Protein AF-A0A4U9IGS5-F1 (afdb_monomer_lite)

Radius of gyration: 28.08 Å; chains: 1; bounding box: 70×29×74 Å

Organism: NCBI:txid83655

Secondary structure (DSSP, 8-state):
------SSSHHHHHHHHHHHHHHHHS-TTTTTT-S--EEEEE--SS--EEEEE-SSPPP---------S--SSS---

pLDDT: mean 73.91, std 15.56, range [37.03, 93.31]

Foldsee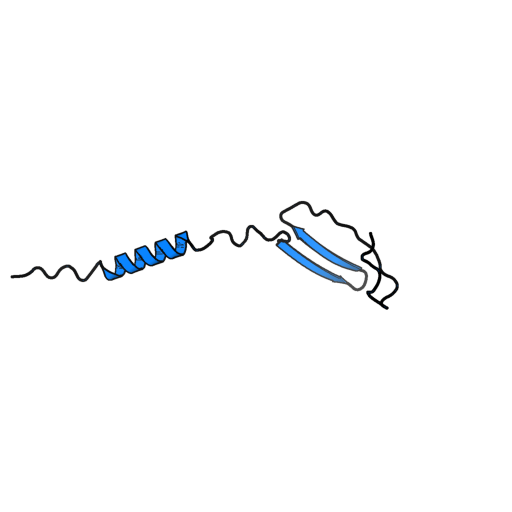k 3Di:
DDDPPDPPDDVVVVVVVVVVVCVVVVPPPPVPPPQWNDWDWDDDPVDIDIDTHGPDDDDDDDDDDPDPDDPPPPPPD

InterPro domains:
  IPR006311 Twin-arginine translocation pathway, signal sequence [PS51318] (1-38)

Sequence (77 aa):
MSGSSKALSRRRLLQGAGAMWLLSVSQVGLAAVSQVVAVRVWPSSTYTRVTVESNRILKYKQFALSNRRGWWWISKE

Structure (mmCIF, N/CA/C/O backbone):
data_AF-A0A4U9IGS5-F1
#
_entry.id   AF-A0A4U9IGS5-F1
#
loop_
_atom_site.group_PDB
_atom_site.id
_atom_site.type_symbol
_atom_site.label_atom_id
_atom_site.label_alt_id
_atom_site.label_comp_id
_atom_site.label_asym_id
_atom_site.label_entity_id
_atom_site.label_seq_id
_atom_site.pdbx_PDB_ins_code
_atom_site.Cartn_x
_atom_site.Cartn_y
_atom_site.Cartn_z
_atom_site.occupancy
_atom_site.B_iso_or_equiv
_atom_site.auth_seq_id
_atom_site.auth_comp_id
_atom_site.auth_asym_id
_atom_site.auth_atom_id
_atom_site.pdbx_PDB_model_num
ATOM 1 N N . MET A 1 1 ? -43.525 -0.528 53.308 1.00 37.03 1 MET A N 1
ATOM 2 C CA . MET A 1 1 ? -42.885 -1.785 52.865 1.00 37.03 1 MET A CA 1
ATOM 3 C C . MET A 1 1 ? -42.007 -1.523 51.645 1.00 37.03 1 MET A C 1
ATOM 5 O O . MET A 1 1 ? -42.453 -0.832 50.745 1.00 37.03 1 MET A O 1
ATOM 9 N N . SER A 1 2 ? -40.774 -2.046 51.690 1.00 40.81 2 SER A N 1
ATOM 10 C CA . SER A 1 2 ? -39.779 -2.300 50.626 1.00 40.81 2 SER A CA 1
ATOM 11 C C . SER A 1 2 ? -39.701 -1.362 49.405 1.00 40.81 2 SER A C 1
ATOM 13 O O . SER A 1 2 ? -40.493 -1.448 48.469 1.00 40.81 2 SER A O 1
ATOM 15 N N . GLY A 1 3 ? -38.652 -0.531 49.381 1.00 50.25 3 GLY A N 1
ATOM 16 C CA . GLY A 1 3 ? -38.225 0.240 48.214 1.00 50.25 3 GLY A CA 1
ATOM 17 C C . GLY A 1 3 ? -37.659 -0.657 47.111 1.00 50.25 3 GLY A C 1
ATOM 18 O O . GLY A 1 3 ? -36.580 -1.232 47.248 1.00 50.25 3 GLY A O 1
ATOM 19 N N . SER A 1 4 ? -38.377 -0.737 45.991 1.00 54.97 4 SER A N 1
ATOM 20 C CA . SER A 1 4 ? -37.958 -1.444 44.778 1.00 54.97 4 SER A CA 1
ATOM 21 C C . SER A 1 4 ? -37.412 -0.461 43.737 1.00 54.97 4 SER A C 1
ATOM 23 O O . SER A 1 4 ? -37.993 -0.250 42.677 1.00 54.97 4 SER A O 1
ATOM 25 N N . SER A 1 5 ? -36.268 0.151 44.040 1.00 56.34 5 SER A N 1
ATOM 26 C CA . SER A 1 5 ? -35.498 0.998 43.118 1.00 56.34 5 SER A CA 1
ATOM 27 C C . SER A 1 5 ? -34.054 0.492 43.004 1.00 56.34 5 SER A C 1
ATOM 29 O O . SER A 1 5 ? -33.096 1.203 43.277 1.00 56.34 5 SER A O 1
ATOM 31 N N . LYS A 1 6 ? -33.869 -0.784 42.632 1.00 54.94 6 LYS A N 1
ATOM 32 C CA . LYS A 1 6 ? -32.530 -1.381 42.404 1.00 54.94 6 LYS A CA 1
ATOM 33 C C . LYS A 1 6 ? -32.405 -2.192 41.105 1.00 54.94 6 LYS A C 1
ATOM 35 O O . LYS A 1 6 ? -31.502 -3.014 40.980 1.00 54.94 6 LYS A O 1
ATOM 40 N N . ALA A 1 7 ? -33.308 -2.006 40.142 1.00 55.72 7 ALA A N 1
ATOM 41 C CA . ALA A 1 7 ? -33.295 -2.770 38.883 1.00 55.72 7 ALA A CA 1
ATOM 42 C C . ALA A 1 7 ? -32.688 -1.998 37.697 1.00 55.72 7 ALA A C 1
ATOM 44 O O . ALA A 1 7 ? -32.160 -2.605 36.766 1.00 55.72 7 ALA A O 1
ATOM 45 N N . LEU A 1 8 ? -32.667 -0.663 37.756 1.00 59.97 8 LEU A N 1
ATOM 46 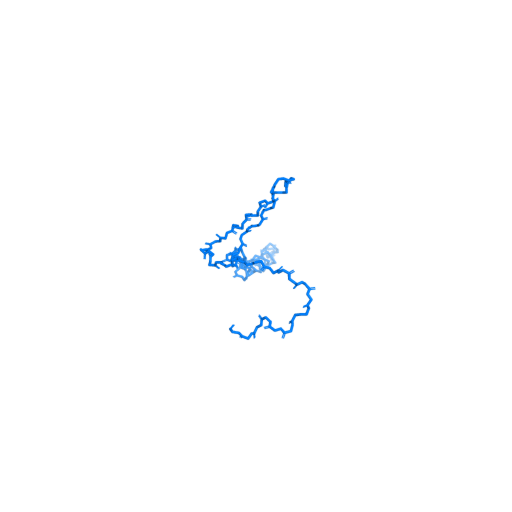C CA . LEU A 1 8 ? -31.694 0.128 37.009 1.00 59.97 8 LEU A CA 1
ATOM 47 C C . LEU A 1 8 ? -30.390 0.048 37.800 1.00 59.97 8 LEU A C 1
ATOM 49 O O . LEU A 1 8 ? -30.387 0.428 38.962 1.00 59.97 8 LEU A O 1
ATOM 53 N N . SER A 1 9 ? -29.316 -0.472 37.206 1.00 61.91 9 SER A N 1
ATOM 54 C CA . SER A 1 9 ? -27.913 -0.116 37.505 1.00 61.91 9 SER A CA 1
ATOM 55 C C . SER A 1 9 ? -26.974 -1.324 37.517 1.00 61.91 9 SER A C 1
ATOM 57 O O . SER A 1 9 ? -25.991 -1.300 36.793 1.00 61.91 9 SER A O 1
ATOM 59 N N . ARG A 1 10 ? -27.263 -2.445 38.199 1.00 70.81 10 ARG A N 1
ATOM 60 C CA . ARG A 1 10 ? -26.236 -3.506 38.366 1.00 70.81 10 ARG A CA 1
ATOM 61 C C . ARG A 1 10 ? -25.788 -4.165 37.051 1.00 70.81 10 ARG A C 1
ATOM 63 O O . ARG A 1 10 ? -24.594 -4.308 36.816 1.00 70.81 10 ARG A O 1
ATOM 70 N N . ARG A 1 11 ? -26.727 -4.523 36.164 1.00 74.81 11 ARG A N 1
ATOM 71 C CA . ARG A 1 11 ? -26.400 -5.134 34.858 1.00 74.81 11 ARG A CA 1
ATOM 72 C C . ARG A 1 11 ? -25.703 -4.147 33.917 1.00 74.81 11 ARG A C 1
ATOM 74 O O . ARG A 1 11 ? -24.764 -4.541 33.239 1.00 74.81 11 ARG A O 1
ATOM 81 N N . ARG A 1 12 ? -26.111 -2.871 33.923 1.00 77.25 12 ARG A N 1
ATOM 82 C CA . ARG A 1 12 ? -25.459 -1.811 33.134 1.00 77.25 12 ARG A CA 1
ATOM 83 C C . ARG A 1 12 ? -24.062 -1.476 33.655 1.00 77.25 12 ARG A C 1
ATOM 85 O O . ARG A 1 12 ? -23.180 -1.238 32.846 1.00 77.25 12 ARG A O 1
ATOM 92 N N . LEU A 1 13 ? -23.844 -1.514 34.970 1.00 84.06 13 LEU A N 1
ATOM 93 C CA . LEU A 1 13 ? -22.522 -1.327 35.572 1.00 84.06 13 LEU A CA 1
ATOM 94 C C . LEU A 1 13 ? -21.577 -2.476 35.220 1.00 84.06 13 LEU A C 1
ATOM 96 O O . LEU A 1 13 ? -20.441 -2.222 34.846 1.00 84.06 13 LEU A O 1
ATOM 100 N N . LEU A 1 14 ? -22.049 -3.726 35.266 1.00 85.44 14 LEU A N 1
ATOM 101 C CA . LEU A 1 14 ? -21.247 -4.880 34.842 1.00 85.44 14 LEU A CA 1
ATOM 102 C C . LEU A 1 14 ? -20.954 -4.853 33.335 1.00 85.44 14 LEU A C 1
ATOM 104 O O . LEU A 1 14 ? -19.839 -5.154 32.924 1.00 85.44 14 LEU A O 1
ATOM 108 N N . GLN A 1 15 ? -21.924 -4.446 32.512 1.00 82.94 15 GLN A N 1
ATOM 109 C CA . GLN A 1 15 ? -21.724 -4.257 31.072 1.00 82.94 15 GLN A CA 1
ATOM 110 C C . GLN A 1 15 ? -20.749 -3.113 30.770 1.00 82.94 15 GLN A C 1
ATOM 112 O O . GLN A 1 15 ? -19.889 -3.268 29.912 1.00 82.94 15 GLN A O 1
ATOM 117 N N . GLY A 1 16 ? -20.847 -1.994 31.491 1.00 86.19 16 GLY A N 1
ATOM 118 C CA . GLY A 1 16 ? -19.930 -0.863 31.370 1.00 86.19 16 GLY A CA 1
ATOM 119 C C . GLY A 1 16 ? -18.517 -1.226 31.815 1.00 86.19 16 GLY A C 1
ATOM 120 O O . GLY A 1 16 ? -17.572 -0.967 31.084 1.00 86.19 16 GLY A O 1
ATOM 121 N N . ALA A 1 17 ? -18.371 -1.910 32.953 1.00 87.56 17 ALA A N 1
ATOM 122 C CA . ALA A 1 17 ? -17.084 -2.412 33.428 1.00 87.56 17 ALA A CA 1
ATOM 123 C C . ALA A 1 17 ? -16.462 -3.405 32.437 1.00 87.56 17 ALA A C 1
ATOM 125 O O . ALA A 1 17 ? -15.274 -3.311 32.150 1.00 87.56 17 ALA A O 1
ATOM 126 N N . GLY A 1 18 ? -17.270 -4.301 31.859 1.00 87.56 18 GLY A N 1
ATOM 127 C CA . GLY A 1 18 ? -16.840 -5.208 30.797 1.00 87.56 18 GLY A CA 1
ATOM 128 C C . GLY A 1 18 ? -16.407 -4.469 29.528 1.00 87.56 18 GLY A C 1
ATOM 129 O O . GLY A 1 18 ? -15.358 -4.777 28.978 1.00 87.56 18 GLY A O 1
ATOM 130 N N . ALA A 1 19 ? -17.157 -3.453 29.095 1.00 85.44 19 ALA A N 1
ATOM 131 C CA . ALA A 1 19 ? -16.790 -2.618 27.952 1.00 85.44 19 ALA A CA 1
ATOM 132 C C . ALA A 1 19 ? -15.502 -1.818 28.213 1.00 85.44 19 ALA A C 1
ATOM 134 O O . ALA A 1 19 ? -14.646 -1.740 27.339 1.00 85.44 19 ALA A O 1
ATOM 135 N N . MET A 1 20 ? -15.321 -1.282 29.422 1.00 86.00 20 MET A N 1
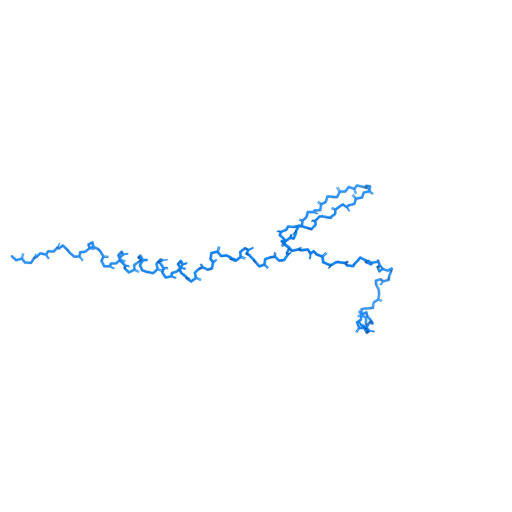ATOM 136 C CA . MET A 1 20 ? -14.093 -0.596 29.836 1.00 86.00 20 MET A CA 1
ATOM 137 C C . MET A 1 20 ? -12.898 -1.553 29.891 1.00 86.00 20 MET A C 1
ATOM 139 O O . MET A 1 20 ? -11.814 -1.196 29.440 1.00 86.00 20 MET A O 1
ATOM 143 N N . TRP A 1 21 ? -13.092 -2.780 30.385 1.00 86.12 21 TRP A N 1
ATOM 144 C CA . TRP A 1 21 ? -12.073 -3.832 30.356 1.00 86.12 21 TRP A CA 1
ATOM 145 C C . TRP A 1 21 ? -11.687 -4.205 28.928 1.00 86.12 21 TRP A C 1
ATOM 147 O O . TRP A 1 21 ? -10.505 -4.245 28.600 1.00 86.12 21 TRP A O 1
ATOM 157 N N . LEU A 1 22 ? -12.676 -4.418 28.059 1.00 83.00 22 LEU A N 1
ATOM 158 C CA . LEU A 1 22 ? -12.434 -4.707 26.651 1.00 83.00 22 LEU A CA 1
ATOM 159 C C . LEU A 1 22 ? -11.714 -3.552 25.959 1.00 83.00 22 LEU A C 1
ATOM 161 O O . LEU A 1 22 ? -10.804 -3.819 25.196 1.00 83.00 22 LEU A O 1
ATOM 165 N N . LEU A 1 23 ? -12.040 -2.292 26.249 1.00 80.62 23 LEU A N 1
ATOM 166 C CA . LEU A 1 23 ? -11.327 -1.133 25.700 1.00 80.62 23 LEU A CA 1
ATOM 167 C C . LEU A 1 23 ? -9.905 -0.983 26.264 1.00 80.62 23 LEU A C 1
ATOM 169 O O . LEU A 1 23 ? -9.024 -0.508 25.556 1.00 80.62 23 LEU A O 1
ATOM 173 N N . SER A 1 24 ? -9.666 -1.416 27.504 1.00 77.62 24 SER A N 1
ATOM 174 C CA . SER A 1 24 ? -8.331 -1.430 28.112 1.00 77.62 24 SER A CA 1
ATOM 175 C C . SER A 1 24 ? -7.425 -2.522 27.534 1.00 77.62 24 SER A C 1
ATOM 177 O O . SER A 1 24 ? -6.212 -2.335 27.496 1.00 77.62 24 SER A O 1
ATOM 179 N N . VAL A 1 25 ? -7.988 -3.663 27.117 1.00 74.94 25 VAL A N 1
ATOM 180 C CA . VAL A 1 25 ? -7.235 -4.782 26.513 1.00 74.94 25 VAL A CA 1
ATOM 181 C C . VAL A 1 25 ? -7.232 -4.708 24.980 1.00 74.94 25 VAL A C 1
ATOM 183 O O . VAL A 1 25 ? -6.313 -5.207 24.333 1.00 74.94 25 VAL A O 1
ATOM 186 N N . SER A 1 26 ? -8.229 -4.057 24.380 1.00 71.31 26 SER A N 1
ATOM 187 C CA . SER A 1 26 ? -8.310 -3.803 22.944 1.00 71.31 26 SER A CA 1
ATOM 188 C C . SER A 1 26 ? -7.181 -2.863 22.562 1.00 71.31 26 SER A C 1
ATOM 190 O O . SER A 1 26 ? -7.234 -1.664 22.820 1.00 71.31 26 SER A O 1
ATOM 192 N N . GLN A 1 27 ? -6.145 -3.411 21.935 1.00 64.12 27 GLN A N 1
ATOM 193 C CA . GLN A 1 27 ? -5.030 -2.644 21.402 1.00 64.12 27 GLN A CA 1
ATOM 194 C C . GLN A 1 27 ? -5.551 -1.594 20.409 1.00 64.12 27 GLN A C 1
ATOM 196 O O . GLN A 1 27 ? -5.753 -1.877 19.231 1.00 64.12 27 GLN A O 1
ATOM 201 N N . VAL A 1 28 ? -5.704 -0.350 20.872 1.00 60.59 28 VAL A N 1
ATOM 202 C CA . VAL A 1 28 ? -6.100 0.823 20.063 1.00 60.59 28 VAL A CA 1
ATOM 203 C C . VAL A 1 28 ? -5.076 1.125 18.946 1.00 60.59 28 VAL A C 1
ATOM 205 O O . VAL A 1 28 ? -5.301 1.966 18.086 1.00 60.59 28 VAL A O 1
ATOM 208 N N . GLY A 1 29 ? -3.944 0.418 18.921 1.00 56.91 29 GLY A N 1
ATOM 209 C CA . GLY A 1 29 ? -2.786 0.723 18.087 1.00 56.91 29 GLY A CA 1
ATOM 210 C C . GLY A 1 29 ? -2.268 -0.414 17.210 1.00 56.91 29 GLY A C 1
ATOM 211 O O . GLY A 1 29 ? -1.112 -0.339 16.806 1.00 56.91 29 GLY A O 1
ATOM 212 N N . LEU A 1 30 ? -3.055 -1.445 16.869 1.00 55.62 30 LEU A N 1
ATOM 213 C CA . LEU A 1 30 ? -2.585 -2.487 15.927 1.00 55.62 30 LEU A CA 1
ATOM 214 C C . LEU A 1 30 ? -2.222 -1.951 14.525 1.00 55.62 30 LEU A C 1
ATOM 216 O O . LEU A 1 30 ? -1.632 -2.669 13.724 1.00 55.62 30 LEU A O 1
ATOM 220 N N . ALA A 1 31 ? -2.495 -0.677 14.241 1.00 54.06 31 ALA A N 1
ATOM 221 C CA . ALA A 1 31 ? -2.007 0.012 13.052 1.00 54.06 31 ALA A CA 1
ATOM 222 C C . ALA A 1 31 ? -0.527 0.461 13.139 1.00 54.06 31 ALA A C 1
ATOM 224 O O . ALA A 1 31 ? 0.058 0.813 12.120 1.00 54.06 31 ALA A O 1
ATOM 225 N N . ALA A 1 32 ? 0.105 0.457 14.320 1.00 54.91 32 ALA A N 1
ATOM 226 C CA . ALA A 1 32 ? 1.428 1.059 14.536 1.00 54.91 32 ALA A CA 1
ATOM 227 C C . ALA A 1 32 ? 2.626 0.107 14.327 1.00 54.91 32 ALA A C 1
ATOM 229 O O . ALA A 1 32 ? 3.759 0.467 14.648 1.00 54.91 32 ALA A O 1
ATOM 230 N N . VAL A 1 33 ? 2.406 -1.101 13.791 1.00 54.88 33 VAL A N 1
ATOM 231 C CA . VAL A 1 33 ? 3.474 -2.099 13.556 1.00 54.88 33 VAL A CA 1
ATOM 232 C C . VAL A 1 33 ? 3.578 -2.505 12.079 1.00 54.88 33 VAL A C 1
ATOM 234 O O . VAL A 1 33 ? 4.287 -3.446 11.736 1.00 54.88 33 VAL A O 1
ATOM 237 N N . SER A 1 34 ? 2.919 -1.805 11.149 1.00 58.34 34 SER A N 1
ATOM 238 C CA . SER A 1 34 ? 3.168 -2.066 9.729 1.00 58.34 34 SER A CA 1
ATOM 239 C C . SER A 1 34 ? 4.437 -1.333 9.280 1.00 58.34 34 SER A C 1
ATOM 241 O O . SER A 1 34 ? 4.494 -0.111 9.146 1.00 58.34 34 SER A O 1
ATOM 243 N N . GLN A 1 35 ? 5.508 -2.099 9.058 1.00 63.94 35 GLN A N 1
ATOM 244 C CA . GLN A 1 35 ? 6.745 -1.567 8.479 1.00 63.94 35 GLN A CA 1
ATOM 245 C C . GLN A 1 35 ? 6.512 -1.058 7.046 1.00 63.94 35 GLN A C 1
ATOM 247 O O . GLN A 1 35 ? 7.240 -0.195 6.588 1.00 63.94 35 GLN A O 1
ATOM 252 N N . VAL A 1 36 ? 5.474 -1.539 6.358 1.00 68.50 36 VAL A N 1
ATOM 253 C CA . VAL A 1 36 ? 5.010 -1.044 5.055 1.00 68.50 36 VAL A CA 1
ATOM 254 C C . VAL A 1 36 ? 3.535 -0.679 5.193 1.00 68.50 36 VAL A C 1
ATOM 256 O O . VAL A 1 36 ? 2.726 -1.515 5.581 1.00 68.50 36 VAL A O 1
ATOM 259 N N . VAL A 1 37 ? 3.201 0.575 4.902 1.00 80.75 37 VAL A N 1
ATOM 260 C CA . VAL A 1 37 ? 1.866 1.160 5.079 1.00 80.75 37 VAL A CA 1
ATOM 261 C C . VAL A 1 37 ? 0.982 0.870 3.870 1.00 80.75 37 VAL A C 1
ATOM 263 O O . VAL A 1 37 ? -0.174 0.491 4.033 1.00 80.75 37 VAL A O 1
ATOM 266 N N . ALA A 1 38 ? 1.523 1.016 2.658 1.00 83.81 38 ALA A N 1
ATOM 267 C CA . ALA A 1 38 ? 0.782 0.778 1.425 1.00 83.81 38 ALA A CA 1
ATOM 268 C C . ALA A 1 38 ? 1.714 0.407 0.267 1.00 83.81 38 ALA A C 1
ATOM 270 O O . ALA A 1 38 ? 2.867 0.837 0.208 1.00 83.81 38 ALA A O 1
ATOM 271 N N . VAL A 1 39 ? 1.187 -0.361 -0.689 1.00 89.38 39 VAL A N 1
ATOM 272 C CA . VAL A 1 39 ? 1.859 -0.647 -1.960 1.00 89.38 39 VAL A CA 1
ATOM 273 C C . VAL A 1 39 ? 0.917 -0.298 -3.101 1.00 89.38 39 VAL A C 1
ATOM 275 O O . VAL A 1 39 ? -0.231 -0.738 -3.127 1.00 89.38 39 VAL A O 1
ATOM 278 N N . ARG A 1 40 ? 1.407 0.496 -4.051 1.00 91.69 40 ARG A N 1
ATOM 279 C CA . ARG A 1 40 ? 0.663 0.917 -5.241 1.00 91.69 40 ARG A CA 1
ATOM 280 C C . ARG A 1 40 ? 1.402 0.451 -6.480 1.00 91.69 40 ARG A C 1
ATOM 282 O O . ARG A 1 40 ? 2.619 0.611 -6.567 1.00 91.69 40 ARG A O 1
ATOM 289 N N . VAL A 1 41 ? 0.665 -0.094 -7.439 1.00 91.94 41 VAL A N 1
ATOM 290 C CA . VAL A 1 41 ? 1.203 -0.530 -8.728 1.00 91.94 41 VAL A CA 1
ATOM 291 C C . VAL A 1 41 ? 0.477 0.227 -9.827 1.00 91.94 41 VAL A C 1
ATOM 293 O O . VAL A 1 41 ? -0.749 0.224 -9.879 1.00 91.94 41 VAL A O 1
ATOM 296 N N . TRP A 1 42 ? 1.246 0.870 -10.699 1.00 93.31 42 TRP A N 1
ATOM 297 C CA . TRP A 1 42 ? 0.753 1.623 -11.845 1.00 93.31 42 TRP A CA 1
ATOM 298 C C . TRP A 1 42 ? 1.212 0.919 -13.121 1.00 93.31 42 TRP A C 1
ATOM 300 O O . TRP A 1 42 ? 2.340 1.156 -13.572 1.00 93.31 42 TRP A O 1
ATOM 310 N N . PRO A 1 43 ? 0.394 0.003 -13.666 1.00 91.94 43 PRO A N 1
ATOM 311 C CA . PRO A 1 43 ? 0.723 -0.690 -14.899 1.00 91.94 43 PRO A CA 1
ATOM 312 C C . PRO A 1 43 ? 0.580 0.261 -16.093 1.00 91.94 43 PRO A C 1
ATOM 314 O O . PRO A 1 43 ? -0.427 0.948 -16.245 1.00 91.94 43 PRO A O 1
ATOM 317 N N . SER A 1 44 ? 1.595 0.285 -16.952 1.00 92.56 44 SER A N 1
ATOM 318 C CA . SER A 1 44 ? 1.569 0.949 -18.256 1.00 92.56 44 SER A CA 1
ATOM 319 C C . SER A 1 44 ? 2.405 0.137 -19.244 1.00 92.56 44 SER A C 1
ATOM 321 O O . SER A 1 44 ? 3.333 -0.572 -18.847 1.00 92.56 44 SER A O 1
ATOM 323 N N . SER A 1 45 ? 2.074 0.232 -20.533 1.00 89.44 45 SER A N 1
ATOM 324 C CA . SER A 1 45 ? 2.774 -0.464 -21.621 1.00 89.44 45 SER A CA 1
ATOM 325 C C . SER A 1 45 ? 4.251 -0.082 -21.721 1.00 89.44 45 SER A C 1
ATOM 327 O O . SER A 1 45 ? 5.057 -0.870 -22.201 1.00 89.44 45 SER A O 1
ATOM 329 N N . THR A 1 46 ? 4.607 1.119 -21.263 1.00 90.12 46 THR A N 1
ATOM 330 C CA . THR A 1 46 ? 5.972 1.652 -21.362 1.00 90.12 46 THR A CA 1
ATOM 331 C C . THR A 1 46 ? 6.801 1.360 -20.111 1.00 90.12 46 THR A C 1
ATOM 333 O O . THR A 1 46 ? 8.007 1.155 -20.205 1.00 90.12 46 THR A O 1
ATOM 336 N N . TYR A 1 47 ? 6.181 1.335 -18.931 1.00 88.06 47 TYR A N 1
ATOM 337 C CA . TYR A 1 47 ? 6.827 0.943 -17.678 1.00 88.06 47 TYR A CA 1
ATOM 338 C C . TYR A 1 47 ? 5.772 0.661 -16.611 1.00 88.06 47 TYR A C 1
ATOM 340 O O . TYR A 1 47 ? 4.730 1.307 -16.563 1.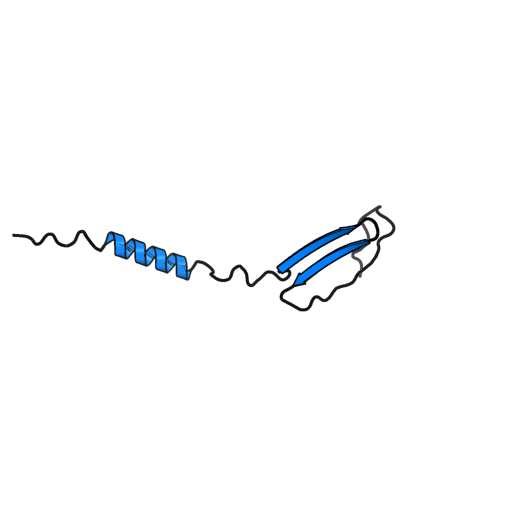00 88.06 47 TYR A O 1
ATOM 348 N N . THR A 1 48 ? 6.066 -0.263 -15.700 1.00 90.38 48 THR A N 1
ATOM 349 C CA . THR A 1 48 ? 5.238 -0.470 -14.507 1.00 90.38 48 THR A CA 1
ATOM 350 C C . THR A 1 48 ? 5.925 0.176 -13.314 1.00 90.38 48 THR A C 1
ATOM 352 O O . THR A 1 48 ? 7.056 -0.176 -12.984 1.00 90.38 48 THR A O 1
ATOM 355 N N . ARG A 1 49 ? 5.260 1.135 -12.662 1.00 91.69 49 ARG A N 1
ATOM 356 C CA . ARG A 1 49 ? 5.780 1.770 -11.443 1.00 91.69 49 ARG A CA 1
ATOM 357 C C . ARG A 1 49 ? 5.223 1.060 -10.220 1.00 91.69 49 ARG A C 1
ATOM 359 O O . ARG A 1 49 ? 4.022 0.818 -10.143 1.00 91.69 49 ARG A O 1
ATOM 366 N N . VAL A 1 50 ? 6.084 0.795 -9.246 1.00 91.25 50 VAL A N 1
ATOM 367 C CA . VAL A 1 50 ? 5.687 0.283 -7.933 1.00 91.25 50 VAL A CA 1
ATOM 368 C C . VAL A 1 50 ? 6.130 1.285 -6.877 1.00 91.25 50 VAL A C 1
ATOM 370 O O . VAL A 1 50 ? 7.292 1.685 -6.851 1.00 91.25 50 VAL A O 1
ATOM 373 N N . THR A 1 51 ? 5.204 1.710 -6.024 1.00 92.38 51 THR A N 1
ATOM 374 C CA . THR A 1 51 ? 5.474 2.618 -4.906 1.00 92.38 51 THR A CA 1
ATOM 375 C C . THR A 1 51 ? 5.194 1.882 -3.610 1.00 92.38 51 THR A C 1
ATOM 377 O O . THR A 1 51 ? 4.090 1.377 -3.414 1.00 92.38 51 THR A O 1
ATOM 380 N N . VAL A 1 52 ? 6.201 1.816 -2.742 1.00 89.31 52 VAL A N 1
ATOM 381 C CA . VAL A 1 52 ? 6.108 1.208 -1.414 1.00 89.31 52 VAL A CA 1
ATOM 382 C C . VAL A 1 52 ? 6.201 2.333 -0.392 1.00 89.31 52 VAL A C 1
ATOM 384 O O . VAL A 1 52 ? 7.250 2.953 -0.236 1.00 89.31 52 VAL A O 1
ATOM 387 N N . GLU A 1 53 ? 5.088 2.619 0.270 1.00 87.94 53 GLU A N 1
ATOM 388 C CA . GLU A 1 53 ? 4.998 3.613 1.336 1.00 87.94 53 GLU A CA 1
ATOM 389 C C . GLU A 1 53 ? 5.271 2.910 2.670 1.00 87.94 53 GLU A C 1
ATOM 391 O O . GLU A 1 53 ? 4.658 1.889 2.981 1.00 87.94 53 GLU A O 1
ATOM 396 N N . SER A 1 54 ? 6.210 3.430 3.459 1.00 84.38 54 SER A N 1
ATOM 397 C CA . SER A 1 54 ? 6.670 2.824 4.712 1.00 84.38 54 SER A CA 1
ATOM 398 C C . SER A 1 54 ? 6.746 3.871 5.813 1.00 84.38 54 SER A C 1
ATOM 400 O O . SER A 1 54 ? 7.112 5.017 5.565 1.00 84.38 54 SER A O 1
ATOM 402 N N . ASN A 1 55 ? 6.431 3.457 7.041 1.00 79.81 55 ASN A N 1
ATOM 403 C CA . ASN A 1 55 ? 6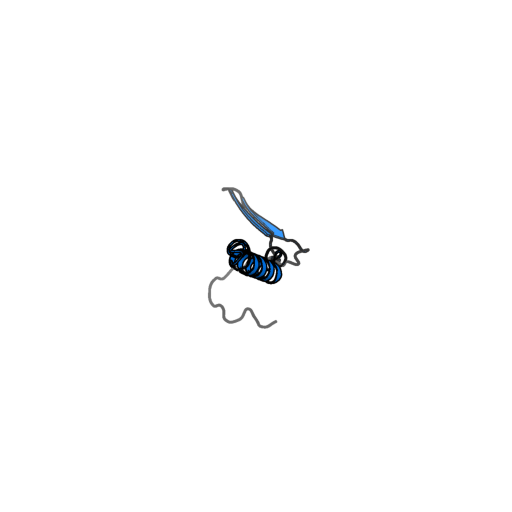.512 4.308 8.229 1.00 79.81 55 ASN A CA 1
ATOM 404 C C . ASN A 1 55 ? 7.982 4.564 8.643 1.00 79.81 55 ASN A C 1
ATOM 406 O O . ASN A 1 55 ? 8.298 5.551 9.298 1.00 79.81 55 ASN A O 1
ATOM 410 N N . ARG A 1 56 ? 8.918 3.699 8.220 1.00 80.75 56 ARG A N 1
ATOM 411 C CA . ARG A 1 56 ? 10.364 3.825 8.488 1.00 80.75 56 ARG A CA 1
ATOM 412 C C . ARG A 1 56 ? 11.182 3.901 7.198 1.00 80.75 56 ARG A C 1
ATOM 414 O O . ARG A 1 56 ? 10.748 3.437 6.146 1.00 80.75 56 ARG A O 1
ATOM 421 N N . ILE A 1 57 ? 12.396 4.445 7.276 1.00 80.00 57 ILE A N 1
ATOM 422 C CA . ILE A 1 57 ? 13.324 4.482 6.133 1.00 80.00 57 ILE A CA 1
ATOM 423 C C . ILE A 1 57 ? 13.642 3.044 5.691 1.00 80.00 57 ILE A C 1
ATOM 425 O O . ILE A 1 57 ? 14.163 2.248 6.474 1.00 80.00 57 ILE A O 1
ATOM 429 N N . LEU A 1 58 ? 13.332 2.714 4.435 1.00 82.19 58 LEU A N 1
ATOM 430 C CA . LEU A 1 58 ? 13.569 1.391 3.857 1.00 82.19 58 LEU A CA 1
ATOM 431 C C . LEU A 1 58 ? 15.014 1.279 3.357 1.00 82.19 58 LEU A C 1
ATOM 433 O O . LEU A 1 58 ? 15.416 1.988 2.437 1.00 82.19 58 LEU A O 1
ATOM 437 N N . LYS A 1 59 ? 15.784 0.345 3.923 1.00 88.25 59 LYS A N 1
ATOM 438 C CA . LYS A 1 59 ? 17.040 -0.125 3.321 1.00 88.25 59 LYS A CA 1
ATOM 439 C C . LYS A 1 59 ? 16.690 -1.213 2.308 1.00 88.25 59 LYS A C 1
ATOM 441 O O . LYS A 1 59 ? 16.146 -2.241 2.704 1.00 88.25 59 LYS A O 1
ATOM 446 N N . TYR A 1 60 ? 16.970 -1.002 1.025 1.00 85.81 60 TYR A N 1
ATOM 447 C CA . TYR A 1 60 ? 16.621 -1.960 -0.028 1.00 85.81 60 TYR A CA 1
ATOM 448 C C . TYR A 1 60 ? 17.784 -2.199 -0.997 1.00 85.81 60 TYR A C 1
ATOM 450 O O . TYR A 1 60 ? 18.630 -1.330 -1.200 1.00 85.81 60 TYR A O 1
ATOM 458 N N . LYS A 1 61 ? 17.817 -3.396 -1.594 1.00 89.00 61 LYS A N 1
ATOM 459 C CA . LYS A 1 61 ? 18.753 -3.797 -2.652 1.00 89.00 61 LYS A CA 1
ATOM 460 C C . LYS A 1 61 ? 17.948 -4.407 -3.793 1.00 89.00 61 LYS A C 1
ATOM 462 O O . LYS A 1 61 ? 17.199 -5.355 -3.576 1.00 89.00 61 LYS A O 1
ATOM 467 N N . GLN A 1 62 ? 18.096 -3.861 -4.993 1.00 89.44 62 GLN A N 1
ATOM 468 C CA . GLN A 1 62 ? 17.454 -4.376 -6.199 1.00 89.44 62 GLN A CA 1
ATOM 469 C C . GLN A 1 62 ? 18.456 -5.218 -6.986 1.00 89.44 62 GLN A C 1
ATOM 471 O O . GLN A 1 62 ? 19.589 -4.793 -7.202 1.00 89.44 62 GLN A O 1
ATOM 476 N N . PHE A 1 63 ? 18.039 -6.405 -7.422 1.00 91.31 63 PHE A N 1
ATOM 477 C CA . PHE A 1 63 ? 18.839 -7.261 -8.291 1.00 91.31 63 PHE A CA 1
ATOM 478 C C . PHE A 1 63 ? 17.943 -7.991 -9.293 1.00 91.31 63 PHE A C 1
ATOM 480 O O . PHE A 1 63 ? 16.778 -8.273 -9.011 1.00 91.31 63 PHE A O 1
ATOM 487 N N . ALA A 1 64 ? 18.487 -8.268 -10.476 1.00 86.00 64 ALA A N 1
ATOM 488 C CA . ALA A 1 64 ? 17.811 -9.028 -11.518 1.00 86.00 64 ALA A CA 1
ATOM 489 C C . ALA A 1 64 ? 18.343 -10.466 -11.528 1.00 86.00 64 ALA A C 1
ATOM 491 O O . ALA A 1 64 ? 19.551 -10.688 -11.520 1.00 86.00 64 ALA A O 1
ATOM 492 N N . LEU A 1 65 ? 17.435 -11.440 -11.555 1.00 85.62 65 LEU A N 1
ATOM 493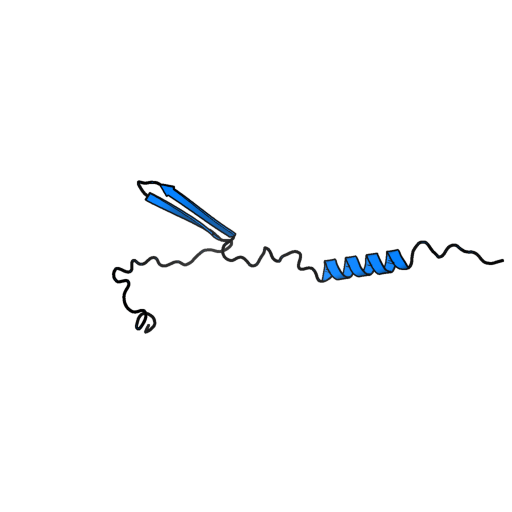 C CA . LEU A 1 65 ? 17.760 -12.858 -11.705 1.00 85.62 65 LEU A CA 1
ATOM 494 C C . LEU A 1 65 ? 17.456 -13.275 -13.145 1.00 85.62 65 LEU A C 1
ATOM 496 O O . LEU A 1 65 ? 16.308 -13.189 -13.577 1.00 85.62 65 LEU A O 1
ATOM 500 N N . SER A 1 66 ? 18.469 -13.727 -13.885 1.00 78.56 66 SER A N 1
ATOM 501 C CA . SER A 1 66 ? 18.317 -14.118 -15.296 1.00 78.56 66 SER A CA 1
ATOM 502 C C . SER A 1 66 ? 17.877 -15.574 -15.490 1.00 78.56 66 SER A C 1
ATOM 504 O O . SER A 1 66 ? 17.326 -15.907 -16.535 1.00 78.56 66 SER A O 1
ATOM 506 N N . ASN A 1 67 ? 18.075 -16.448 -14.493 1.00 75.06 67 ASN A N 1
ATOM 507 C CA . ASN A 1 67 ? 17.806 -17.881 -14.613 1.00 75.06 67 ASN A CA 1
ATOM 508 C C . ASN A 1 67 ? 16.795 -18.364 -13.562 1.00 75.06 67 ASN A C 1
ATOM 510 O O . ASN A 1 67 ? 17.103 -18.462 -12.376 1.00 75.06 67 ASN A O 1
ATOM 514 N N . ARG A 1 68 ? 15.586 -18.724 -14.007 1.00 57.47 68 ARG A N 1
ATOM 515 C CA . ARG A 1 68 ? 14.538 -19.334 -13.172 1.00 57.47 68 ARG A CA 1
ATOM 516 C C . ARG A 1 68 ? 14.650 -20.866 -13.218 1.00 57.47 68 ARG A C 1
ATOM 518 O O . ARG A 1 68 ? 13.720 -21.547 -13.636 1.00 57.47 68 ARG A O 1
ATOM 525 N N . ARG A 1 69 ? 15.800 -21.427 -12.837 1.00 55.53 69 ARG A N 1
ATOM 526 C CA . ARG A 1 69 ? 15.972 -22.881 -12.667 1.00 55.53 69 ARG A CA 1
ATOM 527 C C . ARG A 1 69 ? 16.864 -23.168 -11.460 1.00 55.53 69 ARG A C 1
ATOM 529 O O . ARG A 1 69 ? 18.048 -22.864 -11.492 1.00 55.53 69 ARG A O 1
ATOM 536 N N . GLY A 1 70 ? 16.276 -23.781 -10.430 1.00 53.75 70 GLY A N 1
ATOM 537 C CA . GLY A 1 70 ? 16.990 -24.387 -9.301 1.00 53.75 70 GLY A CA 1
ATOM 538 C C . GLY A 1 70 ? 17.336 -23.425 -8.163 1.00 53.75 70 GLY A C 1
ATOM 539 O O . GLY A 1 70 ? 18.394 -22.811 -8.147 1.00 53.75 70 GLY A O 1
ATOM 540 N N . TRP A 1 71 ? 16.463 -23.375 -7.159 1.00 56.69 71 TRP A N 1
ATOM 541 C CA . TRP A 1 71 ? 16.573 -22.598 -5.916 1.00 56.69 71 TRP A CA 1
ATOM 542 C C . TRP A 1 71 ? 17.641 -23.094 -4.918 1.00 56.69 71 TRP A C 1
ATOM 544 O O . TRP A 1 71 ? 17.513 -22.861 -3.722 1.00 56.69 71 TRP A O 1
ATOM 554 N N . TRP A 1 72 ? 18.683 -23.802 -5.354 1.00 51.06 72 TRP A N 1
ATOM 555 C CA . TRP A 1 72 ? 19.510 -24.586 -4.423 1.00 51.06 72 TRP A CA 1
ATOM 556 C C . TRP A 1 72 ? 20.763 -23.903 -3.870 1.00 51.06 72 TRP A C 1
ATOM 558 O O . TRP A 1 72 ? 21.387 -24.453 -2.971 1.00 51.06 72 TRP A O 1
ATOM 568 N N . TRP A 1 73 ? 21.125 -22.705 -4.335 1.00 51.97 73 TRP A N 1
ATOM 569 C CA . TRP A 1 73 ? 22.441 -22.137 -3.994 1.00 51.97 73 TRP A CA 1
ATOM 570 C C . TRP A 1 73 ? 22.438 -20.655 -3.588 1.00 51.97 73 TRP A C 1
ATOM 572 O O . TRP A 1 73 ? 23.484 -20.123 -3.242 1.00 51.97 73 TRP A O 1
ATOM 582 N N . ILE A 1 74 ? 21.286 -19.974 -3.561 1.00 60.66 74 ILE A N 1
ATOM 583 C CA . ILE A 1 74 ? 21.207 -18.505 -3.358 1.00 60.66 74 ILE A CA 1
ATOM 584 C C . ILE A 1 74 ? 21.175 -18.098 -1.859 1.00 60.66 74 ILE A C 1
ATOM 586 O O . ILE A 1 74 ? 20.700 -17.033 -1.488 1.00 60.66 74 ILE A O 1
ATOM 590 N N . SER A 1 75 ? 21.723 -18.920 -0.957 1.00 55.75 75 SER A N 1
ATOM 591 C CA . SER A 1 75 ? 21.895 -18.555 0.464 1.00 55.75 75 SER A CA 1
ATOM 592 C C . SER A 1 75 ? 23.188 -19.137 1.049 1.00 55.75 75 SER A C 1
ATOM 594 O O . SER A 1 75 ? 23.188 -19.851 2.048 1.00 55.75 75 SER A O 1
ATOM 596 N N . LYS A 1 76 ? 24.312 -18.880 0.379 1.00 50.97 76 LYS A N 1
ATOM 597 C CA . LYS A 1 76 ? 25.663 -19.176 0.879 1.00 50.97 76 LYS A CA 1
ATOM 598 C C . LYS A 1 76 ? 26.528 -17.915 0.800 1.00 50.97 76 LYS A C 1
ATOM 600 O O . LYS A 1 76 ? 27.578 -17.944 0.182 1.00 50.97 76 LYS A O 1
ATOM 605 N N . GLU A 1 77 ? 26.045 -16.829 1.396 1.00 49.69 77 GLU A N 1
ATOM 606 C CA . GLU A 1 77 ? 26.833 -15.667 1.846 1.00 49.69 77 GLU A CA 1
ATOM 607 C C . GLU A 1 77 ? 25.986 -14.758 2.737 1.00 49.69 77 GLU A C 1
ATOM 609 O O . GLU A 1 77 ? 24.788 -14.568 2.416 1.00 49.69 77 GLU A O 1
#